Protein AF-A0A1Q8Z560-F1 (afdb_monomer)

Mean predicted aligned error: 6.1 Å

Structure (mmCIF, N/CA/C/O backbone):
data_AF-A0A1Q8Z560-F1
#
_entry.id   AF-A0A1Q8Z560-F1
#
loop_
_atom_site.group_PDB
_atom_site.id
_atom_site.type_symbol
_atom_site.label_atom_id
_atom_site.label_alt_id
_atom_site.label_comp_id
_atom_site.label_asym_id
_atom_site.label_entity_id
_atom_site.label_seq_id
_atom_site.pdbx_PDB_ins_code
_atom_site.Cartn_x
_atom_site.Cartn_y
_atom_site.Cartn_z
_atom_site.occupancy
_atom_site.B_iso_or_equiv
_atom_site.auth_seq_id
_atom_site.auth_comp_id
_atom_site.auth_asym_id
_atom_site.auth_atom_id
_atom_site.pdbx_PDB_model_num
ATOM 1 N N . MET A 1 1 ? 21.830 14.087 -6.155 1.00 44.09 1 MET A N 1
ATOM 2 C CA . MET A 1 1 ? 22.184 12.658 -6.324 1.00 44.09 1 MET A CA 1
ATOM 3 C C . MET A 1 1 ? 21.312 12.128 -7.447 1.00 44.09 1 MET A C 1
ATOM 5 O O . MET A 1 1 ? 20.157 12.536 -7.483 1.00 44.09 1 MET A O 1
ATOM 9 N N . PRO A 1 2 ? 21.817 11.347 -8.416 1.00 47.34 2 PRO A N 1
ATOM 10 C CA . PRO A 1 2 ? 20.936 10.808 -9.443 1.00 47.34 2 PRO A CA 1
ATOM 11 C C . PRO A 1 2 ? 19.929 9.895 -8.735 1.00 47.34 2 PRO A C 1
ATOM 13 O O . PRO A 1 2 ? 20.325 8.944 -8.068 1.00 47.34 2 PRO A O 1
ATOM 16 N N . ASN A 1 3 ? 18.641 10.232 -8.820 1.00 59.69 3 ASN A N 1
ATOM 17 C CA . ASN A 1 3 ? 17.530 9.490 -8.215 1.00 59.69 3 ASN A CA 1
ATOM 18 C C . ASN A 1 3 ? 17.282 8.186 -8.997 1.00 59.69 3 ASN A C 1
ATOM 20 O O . ASN A 1 3 ? 16.207 7.967 -9.554 1.00 59.69 3 ASN A O 1
ATOM 24 N N . GLY A 1 4 ? 18.319 7.360 -9.135 1.00 65.62 4 GLY A N 1
ATOM 25 C CA . GLY A 1 4 ? 18.289 6.109 -9.875 1.00 65.62 4 GLY A CA 1
ATOM 26 C C . GLY A 1 4 ? 17.606 5.032 -9.052 1.00 65.62 4 GLY A C 1
ATOM 27 O O . GLY A 1 4 ? 18.279 4.190 -8.469 1.00 65.62 4 GLY A O 1
ATOM 28 N N . HIS A 1 5 ? 16.276 5.066 -8.983 1.00 72.00 5 HIS A N 1
ATOM 29 C CA . HIS A 1 5 ? 15.524 3.923 -8.475 1.00 72.00 5 HIS A CA 1
ATOM 30 C C . HIS A 1 5 ? 15.802 2.702 -9.355 1.00 72.00 5 HIS A C 1
ATOM 32 O O . HIS A 1 5 ? 15.788 2.803 -10.585 1.00 72.00 5 HIS A O 1
ATOM 38 N N . GLN A 1 6 ? 16.051 1.556 -8.720 1.00 82.25 6 GLN A N 1
ATOM 39 C CA . GLN A 1 6 ? 16.274 0.297 -9.417 1.00 82.25 6 GLN A CA 1
ATOM 40 C C . GLN A 1 6 ? 15.054 -0.058 -10.272 1.00 82.25 6 GLN A C 1
ATOM 42 O O . GLN A 1 6 ? 13.904 0.033 -9.835 1.00 82.25 6 GLN A O 1
ATOM 47 N N . ARG A 1 7 ? 15.321 -0.456 -11.515 1.00 87.25 7 ARG A N 1
ATOM 48 C CA . ARG A 1 7 ?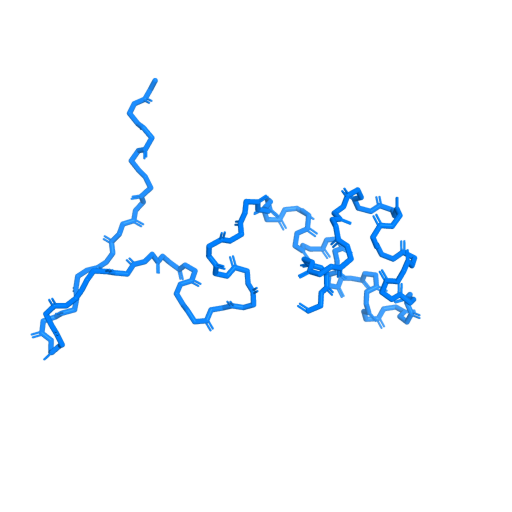 14.313 -0.915 -12.466 1.00 87.25 7 ARG A CA 1
ATOM 49 C C . ARG A 1 7 ? 14.743 -2.256 -13.037 1.00 87.25 7 ARG A C 1
ATOM 51 O O . ARG A 1 7 ? 15.923 -2.471 -13.299 1.00 87.25 7 ARG A O 1
ATOM 58 N N . TYR A 1 8 ? 13.775 -3.131 -13.244 1.00 89.94 8 TYR A N 1
ATOM 59 C CA . TYR A 1 8 ? 13.959 -4.470 -13.780 1.00 89.94 8 TYR A CA 1
ATOM 60 C C . TYR A 1 8 ? 13.437 -4.506 -15.212 1.00 89.94 8 TYR A C 1
ATOM 62 O O . TYR A 1 8 ? 12.408 -3.901 -15.507 1.00 89.94 8 TYR A O 1
ATOM 70 N N . PHE A 1 9 ? 14.141 -5.201 -16.102 1.00 92.94 9 PHE A N 1
ATOM 71 C CA . PHE A 1 9 ? 13.728 -5.392 -17.491 1.00 92.94 9 PHE A CA 1
ATOM 72 C C . PHE A 1 9 ? 13.346 -6.856 -17.715 1.00 92.94 9 PHE A C 1
ATOM 74 O O . PHE A 1 9 ? 14.147 -7.751 -17.445 1.00 92.94 9 PHE A O 1
ATOM 81 N N . CYS A 1 10 ? 12.131 -7.109 -18.203 1.00 91.94 10 CYS A N 1
ATOM 82 C CA . CYS A 1 10 ? 11.677 -8.460 -18.528 1.00 91.94 10 CYS A CA 1
ATOM 83 C C . CYS A 1 10 ? 11.947 -8.776 -20.002 1.00 91.94 10 CYS A C 1
ATOM 85 O O . CYS A 1 10 ? 11.442 -8.097 -20.894 1.00 91.94 10 CYS A O 1
ATOM 87 N N . LEU A 1 11 ? 12.676 -9.865 -20.259 1.00 95.19 11 LEU A N 1
ATOM 88 C CA . LEU A 1 11 ? 12.976 -10.336 -21.616 1.00 95.19 11 LEU A CA 1
ATOM 89 C C . LEU A 1 11 ? 11.756 -10.938 -22.335 1.00 95.19 11 LEU A C 1
ATOM 91 O O . LEU A 1 11 ? 11.721 -10.951 -23.560 1.00 95.19 11 LEU A O 1
ATOM 95 N N . GLY A 1 12 ? 10.754 -11.420 -21.592 1.00 96.44 12 GLY A N 1
ATOM 96 C CA . GLY A 1 12 ? 9.546 -12.024 -22.163 1.00 96.44 12 GLY A CA 1
ATOM 97 C C . GLY A 1 12 ? 8.544 -10.997 -22.693 1.00 96.44 12 GLY A C 1
ATOM 98 O O . GLY A 1 12 ? 8.029 -11.156 -23.795 1.00 96.44 12 GLY A O 1
ATOM 99 N N . CYS A 1 13 ? 8.283 -9.928 -21.932 1.00 92.50 13 CYS A N 1
ATOM 100 C CA . CYS A 1 13 ? 7.331 -8.879 -22.322 1.00 92.50 13 CYS A CA 1
ATOM 101 C C . CYS A 1 13 ? 7.990 -7.597 -22.858 1.00 92.50 13 CYS A C 1
ATOM 103 O O . CYS A 1 13 ? 7.276 -6.715 -23.324 1.00 92.50 13 CYS A O 1
ATOM 105 N N . GLN A 1 14 ? 9.325 -7.494 -22.813 1.00 95.38 14 GLN A N 1
ATOM 106 C CA . GLN A 1 14 ? 10.109 -6.334 -23.267 1.00 95.38 14 GLN A CA 1
ATOM 107 C C . GLN A 1 14 ? 9.728 -5.017 -22.567 1.00 95.38 14 GLN A C 1
ATOM 109 O O . GLN A 1 14 ? 9.771 -3.941 -23.162 1.00 95.38 14 GLN A O 1
ATOM 114 N N . GLN A 1 15 ? 9.357 -5.092 -21.286 1.00 92.06 15 GLN A N 1
ATOM 115 C CA . GLN A 1 15 ? 8.967 -3.935 -20.475 1.00 92.06 15 GLN A CA 1
ATOM 116 C C . GLN A 1 15 ? 9.867 -3.763 -19.251 1.00 92.06 15 GLN A C 1
ATOM 118 O O . GLN A 1 15 ? 10.454 -4.720 -18.739 1.00 92.06 15 GLN A O 1
ATOM 123 N N . THR A 1 16 ? 9.934 -2.520 -18.770 1.00 91.06 16 THR A N 1
ATOM 124 C CA . THR A 1 16 ? 10.699 -2.131 -17.584 1.00 91.06 16 THR A CA 1
ATOM 125 C C . THR A 1 16 ? 9.767 -1.799 -16.426 1.00 91.06 16 THR A C 1
ATOM 127 O O . THR A 1 16 ? 8.949 -0.885 -16.537 1.00 91.06 16 THR A O 1
ATOM 130 N N . PHE A 1 17 ? 9.955 -2.445 -15.284 1.00 88.81 17 PHE A N 1
ATOM 131 C CA . PHE A 1 17 ? 9.125 -2.286 -14.092 1.00 88.81 17 PHE A CA 1
ATOM 132 C C . PHE A 1 17 ? 9.968 -1.905 -12.867 1.00 88.81 17 PHE A C 1
ATOM 134 O O . PHE A 1 17 ? 11.182 -2.107 -12.842 1.00 88.81 17 PHE A O 1
ATOM 141 N N . SER A 1 18 ? 9.347 -1.265 -11.876 1.00 87.62 18 SER A N 1
ATOM 142 C CA . SER A 1 18 ? 9.981 -1.029 -10.574 1.00 87.62 18 SER A CA 1
ATOM 143 C C . SER A 1 18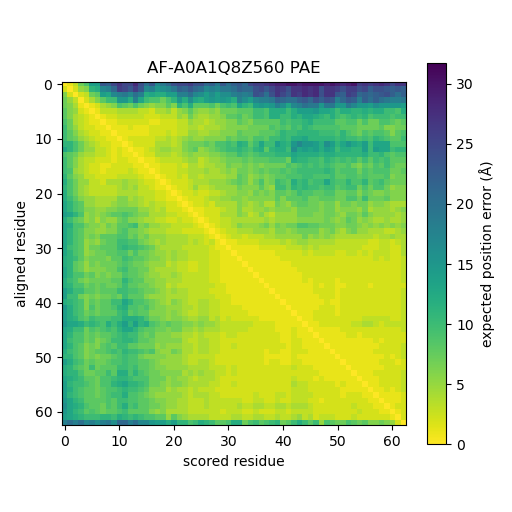 ? 9.811 -2.255 -9.683 1.00 87.62 18 SER A C 1
ATOM 145 O O . SER A 1 18 ? 8.981 -3.116 -9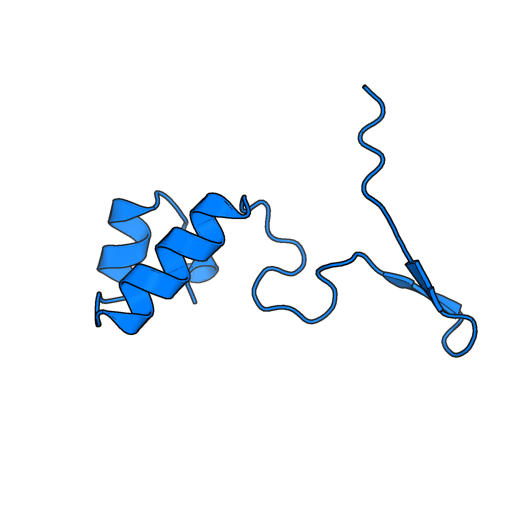.956 1.00 87.62 18 SER A O 1
ATOM 147 N N . GLU A 1 19 ? 10.564 -2.310 -8.589 1.00 82.81 19 GLU A N 1
ATOM 148 C CA . GLU A 1 19 ? 10.395 -3.340 -7.555 1.00 82.81 19 GLU A CA 1
ATOM 149 C C . GLU A 1 19 ? 8.953 -3.433 -7.039 1.00 82.81 19 GLU A C 1
ATOM 151 O O . GLU A 1 19 ? 8.430 -4.518 -6.829 1.00 82.81 19 GLU A O 1
ATOM 156 N N . SER A 1 20 ? 8.289 -2.286 -6.898 1.00 81.81 20 SER A N 1
ATOM 157 C CA . SER A 1 20 ? 6.914 -2.188 -6.408 1.00 81.81 20 SER A CA 1
ATOM 158 C C . SER A 1 20 ? 5.840 -2.501 -7.455 1.00 81.81 20 SER A C 1
ATOM 160 O O . SER A 1 20 ? 4.666 -2.247 -7.188 1.00 81.81 20 SER A O 1
ATOM 162 N N . PHE A 1 21 ? 6.206 -2.987 -8.645 1.00 86.12 21 PHE A N 1
ATOM 163 C CA . PHE A 1 21 ? 5.240 -3.319 -9.692 1.00 86.12 21 PHE A CA 1
ATOM 164 C C . PHE A 1 21 ? 4.195 -4.314 -9.191 1.00 86.12 21 PHE A C 1
ATOM 166 O O . PHE A 1 21 ? 4.538 -5.311 -8.565 1.00 86.12 21 PHE A O 1
ATOM 173 N N . ASP A 1 22 ? 2.926 -4.005 -9.462 1.00 83.38 22 ASP A N 1
ATOM 174 C CA . ASP A 1 22 ? 1.763 -4.805 -9.053 1.00 83.38 22 ASP A CA 1
ATOM 175 C C . ASP A 1 22 ? 1.602 -4.990 -7.528 1.00 83.38 22 ASP A C 1
ATOM 177 O O . ASP A 1 22 ? 0.926 -5.897 -7.049 1.00 83.38 22 ASP A O 1
ATOM 181 N N . THR A 1 23 ? 2.207 -4.103 -6.732 1.00 84.25 23 THR A N 1
ATOM 182 C CA . THR A 1 23 ? 1.956 -4.024 -5.285 1.00 84.25 23 THR A CA 1
ATOM 183 C C . THR A 1 23 ? 0.924 -2.940 -4.963 1.00 84.25 23 THR A C 1
ATOM 185 O O . THR A 1 23 ? 0.752 -1.986 -5.721 1.00 84.25 23 THR A O 1
ATOM 188 N N . LEU A 1 24 ? 0.287 -3.025 -3.787 1.00 80.88 24 LEU A N 1
ATOM 189 C CA . LEU A 1 24 ? -0.631 -1.994 -3.261 1.00 80.88 24 LEU A CA 1
ATOM 190 C C . LEU A 1 24 ? -0.035 -0.574 -3.284 1.00 80.88 24 LEU A C 1
ATOM 192 O O . LEU A 1 24 ? -0.748 0.410 -3.471 1.00 80.88 24 LEU A O 1
ATOM 196 N N . TYR A 1 25 ? 1.286 -0.469 -3.136 1.00 81.25 25 TYR A N 1
ATOM 197 C CA . TYR A 1 25 ? 2.010 0.801 -3.102 1.00 81.25 25 TYR A CA 1
ATOM 198 C C . TYR A 1 25 ? 2.734 1.115 -4.418 1.00 81.25 25 TYR A C 1
ATOM 200 O O . TYR A 1 25 ? 3.623 1.969 -4.459 1.00 81.25 25 TYR A O 1
ATOM 208 N N . TYR A 1 26 ? 2.353 0.463 -5.520 1.00 83.88 26 TYR A N 1
ATOM 209 C CA . TYR A 1 26 ? 2.888 0.777 -6.838 1.00 83.88 26 TYR A CA 1
ATOM 210 C C . TYR A 1 26 ? 2.630 2.247 -7.205 1.00 83.88 26 TYR A C 1
ATOM 212 O O . TYR A 1 26 ? 1.532 2.768 -7.012 1.00 83.88 26 TYR A O 1
ATOM 220 N N . TYR A 1 27 ? 3.661 2.935 -7.709 1.00 78.38 27 TYR A N 1
ATOM 221 C CA . TYR A 1 27 ? 3.652 4.382 -7.986 1.00 78.38 27 TYR A CA 1
ATOM 222 C C . TYR A 1 27 ? 3.301 5.293 -6.795 1.00 78.38 27 TYR A C 1
ATOM 224 O O . TYR A 1 27 ? 3.054 6.487 -6.983 1.00 78.38 27 TYR A O 1
ATOM 232 N N . ARG A 1 28 ? 3.299 4.784 -5.558 1.00 83.50 28 ARG A N 1
ATOM 233 C CA . ARG A 1 28 ? 3.063 5.606 -4.369 1.00 83.50 28 ARG A CA 1
ATOM 234 C C . ARG A 1 28 ? 4.391 6.050 -3.761 1.00 83.50 28 ARG A C 1
ATOM 23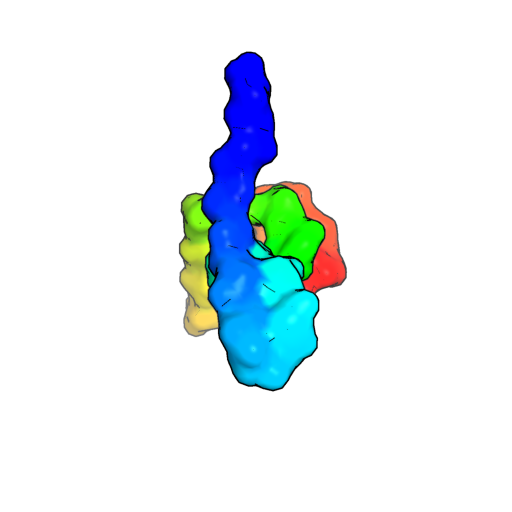6 O O . ARG A 1 28 ? 5.316 5.262 -3.594 1.00 83.50 28 ARG A O 1
ATOM 243 N N . HIS A 1 29 ? 4.469 7.326 -3.396 1.00 85.12 29 HIS A N 1
ATOM 244 C CA . HIS A 1 29 ? 5.588 7.882 -2.637 1.00 85.12 29 HIS A CA 1
ATOM 245 C C . HIS A 1 29 ? 5.365 7.632 -1.142 1.00 85.12 29 HIS A C 1
ATOM 247 O O . HIS A 1 29 ? 5.000 8.545 -0.406 1.00 85.12 29 HIS A O 1
ATOM 253 N N . VAL A 1 30 ? 5.511 6.377 -0.722 1.00 87.94 30 VAL A N 1
ATOM 254 C CA . VAL A 1 30 ? 5.314 5.941 0.667 1.00 87.94 30 VAL A CA 1
ATOM 255 C C . VAL A 1 30 ? 6.580 5.232 1.120 1.00 87.94 30 VAL A C 1
ATOM 257 O O . VAL A 1 30 ? 7.098 4.380 0.397 1.00 87.94 30 VAL A O 1
ATOM 260 N N . SER A 1 31 ? 7.106 5.606 2.285 1.00 88.38 31 SER A N 1
ATOM 261 C CA . SER A 1 31 ? 8.305 4.957 2.815 1.00 88.38 31 SER A CA 1
ATOM 262 C C . SER A 1 31 ? 7.984 3.555 3.358 1.00 88.38 31 SER A C 1
ATOM 264 O O . SER A 1 31 ? 6.843 3.300 3.758 1.00 88.38 31 SER A O 1
ATOM 266 N N . PRO A 1 32 ? 8.963 2.636 3.419 1.00 87.19 32 PRO A N 1
ATOM 267 C CA . PRO A 1 32 ? 8.767 1.320 4.030 1.00 87.19 32 PRO A CA 1
ATOM 268 C C . PRO A 1 32 ? 8.205 1.388 5.458 1.00 87.19 32 PRO A C 1
ATOM 270 O O . PRO A 1 32 ? 7.343 0.591 5.821 1.00 87.19 32 PRO A O 1
ATOM 273 N N . GLU A 1 33 ? 8.626 2.376 6.250 1.00 91.12 33 GLU A N 1
ATOM 274 C CA . GLU A 1 33 ? 8.157 2.589 7.624 1.00 91.12 33 GLU A CA 1
ATOM 275 C C . GLU A 1 33 ? 6.680 3.002 7.654 1.00 91.12 33 GLU A C 1
ATOM 277 O O . GLU A 1 33 ? 5.905 2.505 8.471 1.00 91.12 33 GLU A O 1
ATOM 282 N N . GLN A 1 34 ? 6.258 3.870 6.728 1.00 92.06 34 GLN A N 1
ATOM 283 C CA . GLN A 1 34 ? 4.850 4.241 6.581 1.00 92.06 34 GLN A CA 1
ATOM 284 C C . GLN A 1 34 ? 3.999 3.047 6.133 1.00 92.06 34 GLN A C 1
ATOM 286 O O . GLN A 1 34 ? 2.893 2.870 6.641 1.00 92.06 34 GLN A O 1
ATOM 291 N N . ILE A 1 35 ? 4.512 2.200 5.232 1.00 90.88 35 ILE A N 1
ATOM 292 C CA . ILE A 1 35 ? 3.840 0.955 4.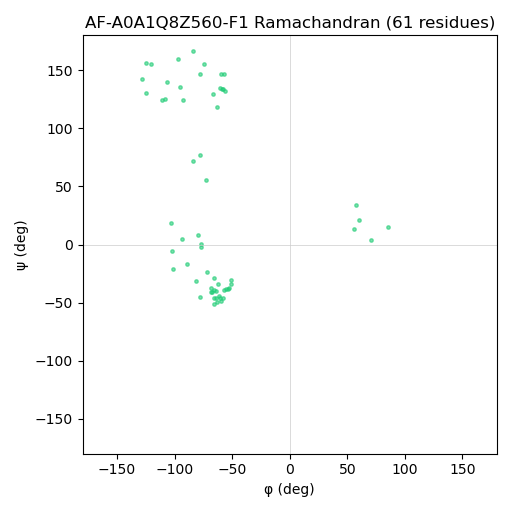827 1.00 90.88 35 ILE A CA 1
ATOM 293 C C . ILE A 1 35 ? 3.641 0.047 6.045 1.00 90.88 35 ILE A C 1
ATOM 295 O O . ILE A 1 35 ? 2.528 -0.422 6.279 1.00 90.88 35 ILE A O 1
ATOM 299 N N . GLN A 1 36 ? 4.686 -0.166 6.850 1.00 92.56 36 GLN A N 1
ATOM 300 C CA . GLN A 1 36 ? 4.594 -0.961 8.078 1.00 92.56 36 GLN A CA 1
ATOM 301 C C . GLN A 1 36 ? 3.552 -0.393 9.046 1.00 92.56 36 GLN A C 1
ATOM 303 O O . GLN A 1 36 ? 2.709 -1.141 9.536 1.00 92.56 36 GLN A O 1
ATOM 308 N N . GLN A 1 37 ? 3.552 0.926 9.262 1.00 93.94 37 GLN A N 1
ATOM 309 C CA . GLN A 1 37 ? 2.588 1.592 10.138 1.00 93.94 37 GLN A CA 1
ATOM 310 C C . GLN A 1 37 ? 1.140 1.410 9.653 1.00 93.94 37 GLN A C 1
ATOM 312 O O . GLN A 1 37 ? 0.255 1.119 10.458 1.00 93.94 37 GLN A O 1
ATOM 317 N N . VAL A 1 38 ? 0.886 1.566 8.348 1.00 93.69 38 VAL A N 1
ATOM 318 C CA . VAL A 1 38 ? -0.446 1.373 7.749 1.00 93.69 38 VAL A CA 1
ATOM 319 C C . VAL A 1 38 ? -0.909 -0.071 7.912 1.00 93.69 38 VAL A C 1
ATOM 321 O O . VAL A 1 38 ? -2.024 -0.300 8.380 1.00 93.69 38 VAL A O 1
ATOM 324 N N . LEU A 1 39 ? -0.056 -1.039 7.564 1.00 92.50 39 LEU A N 1
ATOM 325 C CA . LEU A 1 39 ? -0.386 -2.464 7.636 1.00 92.50 39 LEU A CA 1
ATOM 326 C C . LEU A 1 39 ? -0.631 -2.925 9.078 1.00 92.50 39 LEU A C 1
ATOM 328 O O . LEU A 1 39 ? -1.574 -3.676 9.322 1.00 92.50 39 LEU A O 1
ATOM 332 N N . GLN A 1 40 ? 0.172 -2.445 10.031 1.00 95.44 40 GLN A N 1
ATOM 333 C CA . GLN A 1 40 ? -0.008 -2.738 11.451 1.00 95.44 40 GLN A CA 1
ATOM 334 C C . GLN A 1 40 ? -1.314 -2.141 11.987 1.00 95.44 40 GLN A C 1
ATOM 336 O O . GLN A 1 40 ? -2.127 -2.849 12.571 1.00 95.44 40 GLN A O 1
ATOM 341 N N . ALA A 1 41 ? -1.566 -0.851 11.753 1.00 95.19 41 ALA A N 1
ATOM 342 C CA . ALA A 1 41 ? -2.787 -0.219 12.246 1.00 95.19 41 ALA A CA 1
ATOM 343 C C . ALA A 1 41 ? -4.048 -0.857 11.635 1.00 95.19 41 ALA A C 1
ATOM 345 O O . ALA A 1 41 ? -5.078 -0.964 12.305 1.00 95.19 41 ALA A O 1
ATOM 346 N N . HIS A 1 42 ? -3.966 -1.307 10.378 1.00 93.94 42 HIS A N 1
ATOM 347 C CA . HIS A 1 42 ? -5.041 -2.043 9.724 1.00 93.94 42 HIS A CA 1
ATOM 348 C C . HIS A 1 42 ? -5.292 -3.410 10.372 1.00 93.94 42 HIS A C 1
ATOM 350 O O . HIS A 1 42 ? -6.446 -3.735 10.651 1.00 93.94 42 HIS A O 1
ATOM 356 N N . SER A 1 43 ? -4.242 -4.189 10.661 1.00 95.69 43 SER A N 1
ATOM 357 C CA . SER A 1 43 ? -4.381 -5.502 11.312 1.00 95.69 43 SER A CA 1
ATOM 358 C C . SER A 1 43 ? -4.904 -5.405 12.750 1.00 95.69 43 SER A C 1
ATOM 360 O O . SER A 1 43 ? -5.618 -6.295 13.204 1.00 95.69 43 SER A O 1
ATOM 362 N N . GLU A 1 44 ? -4.629 -4.295 13.436 1.00 96.75 44 GLU A N 1
ATOM 363 C CA . GLU A 1 44 ? -5.163 -3.964 14.765 1.00 96.75 44 GLU A CA 1
ATOM 364 C C . GLU A 1 44 ? -6.626 -3.469 14.734 1.00 96.75 44 GLU A C 1
ATOM 366 O O . GLU A 1 44 ? -7.220 -3.199 15.778 1.00 96.75 44 GLU A O 1
ATOM 371 N N . GLY A 1 45 ? -7.239 -3.354 13.549 1.00 96.00 45 GLY A N 1
ATOM 372 C CA . GLY A 1 45 ? -8.641 -2.956 13.388 1.00 96.00 45 GLY A CA 1
ATOM 373 C C . GLY A 1 45 ? -8.873 -1.443 13.368 1.00 96.00 45 GLY A C 1
ATOM 374 O O . GLY A 1 45 ? -10.015 -0.986 13.485 1.00 96.00 45 GLY A O 1
ATOM 375 N N . THR A 1 46 ? -7.823 -0.635 13.193 1.00 96.88 46 THR A N 1
ATOM 376 C CA . THR A 1 46 ? -7.982 0.813 13.031 1.00 96.88 46 THR A CA 1
ATOM 377 C C . THR A 1 46 ? -8.695 1.101 11.712 1.00 96.88 46 THR A C 1
ATOM 379 O O . THR A 1 46 ? -8.295 0.642 10.644 1.00 96.88 46 THR A O 1
ATOM 382 N N . SER A 1 47 ? -9.756 1.913 11.760 1.00 96.12 47 SER A N 1
ATOM 383 C CA . SER A 1 47 ? -10.448 2.350 10.539 1.00 96.12 47 SER A CA 1
ATOM 384 C C . SER A 1 47 ? -9.486 3.051 9.572 1.00 96.12 47 SER A C 1
ATOM 386 O O . SER A 1 47 ? -8.628 3.817 10.007 1.00 96.12 47 SER A O 1
ATOM 388 N N . LEU A 1 48 ? -9.691 2.910 8.259 1.00 94.69 48 LEU A N 1
ATOM 389 C CA . LEU A 1 48 ? -8.890 3.600 7.230 1.00 94.69 48 LEU A CA 1
ATOM 390 C C . LEU A 1 48 ? -8.792 5.119 7.466 1.00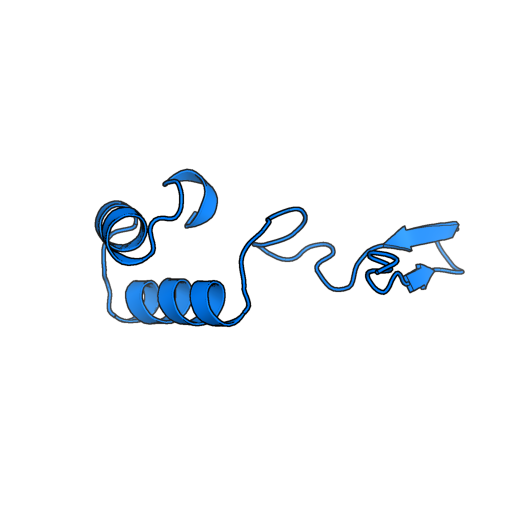 94.69 48 LEU A C 1
ATOM 392 O O . LEU A 1 48 ? -7.758 5.745 7.242 1.00 94.69 48 LEU A O 1
ATOM 396 N N . ARG A 1 49 ? -9.862 5.724 8.001 1.00 96.19 49 ARG A N 1
ATOM 397 C CA . ARG A 1 49 ? -9.885 7.147 8.368 1.00 96.19 49 ARG A CA 1
ATOM 398 C C . ARG A 1 49 ? -8.975 7.450 9.560 1.00 96.19 49 ARG A C 1
ATOM 400 O O . ARG A 1 49 ? -8.347 8.504 9.589 1.00 96.19 49 ARG A O 1
ATOM 407 N N . GLY A 1 50 ? -8.919 6.545 10.534 1.00 96.62 50 GLY A N 1
ATOM 408 C CA . GLY A 1 50 ? -7.961 6.591 11.637 1.00 96.62 50 GLY A CA 1
ATOM 409 C C . GLY A 1 50 ? -6.525 6.448 11.139 1.00 96.62 50 GLY A C 1
ATOM 410 O O . GLY A 1 50 ? -5.690 7.275 11.487 1.00 96.62 50 GLY A O 1
ATOM 411 N N . ILE A 1 51 ? -6.267 5.487 10.248 1.00 96.12 51 ILE A N 1
ATOM 412 C CA . ILE A 1 51 ? -4.935 5.246 9.676 1.00 96.12 51 ILE A CA 1
ATOM 413 C C . ILE A 1 51 ? -4.430 6.476 8.912 1.00 96.12 51 ILE A C 1
ATOM 415 O O . ILE A 1 51 ? -3.304 6.920 9.125 1.00 96.12 51 ILE A O 1
ATOM 419 N N . SER A 1 52 ? -5.277 7.087 8.080 1.00 95.50 52 SER A N 1
ATOM 420 C CA . SER A 1 52 ? -4.948 8.331 7.372 1.00 95.50 52 SER A CA 1
ATOM 421 C C . SER A 1 52 ? -4.561 9.466 8.333 1.00 95.50 52 SER A C 1
ATOM 423 O O . SER A 1 52 ? -3.602 10.191 8.083 1.00 95.50 52 SER A O 1
ATOM 425 N N . ARG A 1 53 ? -5.244 9.586 9.481 1.00 95.44 53 ARG A N 1
ATOM 426 C CA . ARG A 1 53 ? -4.925 10.603 10.498 1.00 95.44 5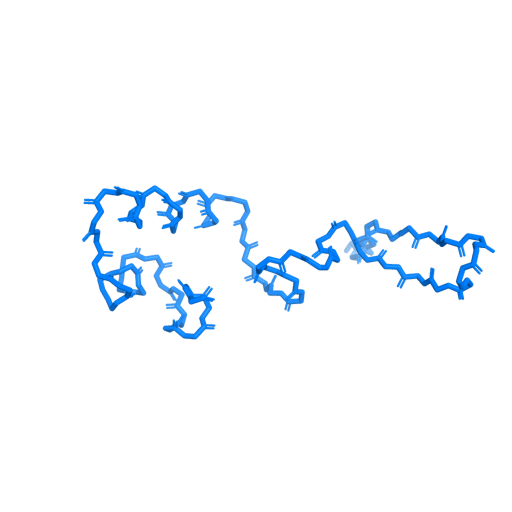3 ARG A CA 1
ATOM 427 C C . ARG A 1 53 ? -3.588 10.359 11.199 1.00 95.44 53 ARG A C 1
ATOM 429 O O . ARG A 1 53 ? -2.877 11.327 11.439 1.00 95.44 53 ARG A O 1
ATOM 436 N N . ILE A 1 54 ? -3.259 9.111 11.541 1.00 94.19 54 ILE A N 1
ATOM 437 C CA . ILE A 1 54 ? -2.032 8.790 12.298 1.00 94.19 54 ILE A CA 1
ATOM 438 C C . ILE A 1 54 ? -0.780 8.710 11.416 1.00 94.19 54 ILE A C 1
ATOM 440 O O . ILE A 1 54 ? 0.308 9.026 11.882 1.00 94.19 54 ILE A O 1
ATOM 444 N N . SER A 1 55 ? -0.923 8.291 10.156 1.00 91.75 55 SER A N 1
ATOM 445 C CA . SER A 1 55 ? 0.195 8.157 9.208 1.00 91.75 55 SER A CA 1
ATOM 446 C C . SER A 1 55 ? 0.463 9.440 8.415 1.00 91.75 55 SER A C 1
ATOM 448 O O . SER A 1 55 ? 1.512 9.574 7.788 1.00 91.75 55 SER A O 1
ATOM 450 N N .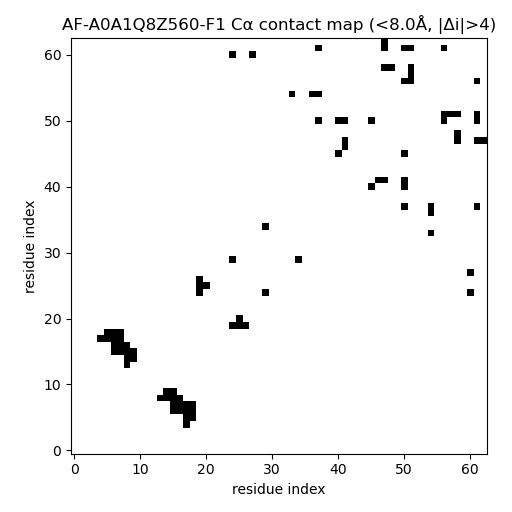 GLY A 1 56 ? -0.499 10.371 8.393 1.00 92.19 56 GLY A N 1
ATOM 451 C CA . GLY A 1 56 ? -0.458 11.566 7.546 1.00 92.19 56 GLY A CA 1
ATOM 452 C C . GLY A 1 56 ? -0.657 11.277 6.053 1.00 92.19 56 GLY A C 1
ATOM 453 O O . GLY A 1 56 ? -0.584 12.195 5.237 1.00 92.19 56 GLY A O 1
ATOM 454 N N . LEU A 1 57 ? -0.917 10.022 5.677 1.00 92.62 57 LEU A N 1
ATOM 455 C CA . LEU A 1 57 ? -1.195 9.635 4.299 1.00 92.62 57 LEU A CA 1
ATOM 456 C C . LEU A 1 57 ? -2.630 9.996 3.913 1.00 92.62 57 LEU A C 1
ATOM 458 O O . LEU A 1 57 ? -3.563 9.915 4.717 1.00 92.62 57 LEU A O 1
ATOM 462 N N . ALA A 1 58 ? -2.823 10.356 2.644 1.00 92.06 58 ALA A N 1
ATOM 463 C CA . ALA A 1 58 ? -4.155 10.573 2.096 1.00 92.06 58 ALA A CA 1
ATOM 464 C C . ALA A 1 58 ? -5.004 9.293 2.199 1.00 92.06 58 ALA A C 1
ATOM 466 O O . ALA A 1 58 ? -4.494 8.180 2.078 1.00 92.06 58 ALA A O 1
ATOM 467 N N . TYR A 1 59 ? -6.315 9.447 2.400 1.00 90.94 59 TYR A N 1
ATOM 468 C CA . TYR A 1 59 ? -7.232 8.319 2.604 1.00 90.94 59 TYR A CA 1
ATOM 469 C C . TYR A 1 59 ? -7.173 7.280 1.470 1.00 90.94 59 TYR A C 1
ATOM 471 O O . TYR A 1 59 ? -7.198 6.086 1.719 1.00 90.94 59 TYR A O 1
ATOM 479 N N . ASN A 1 60 ? -7.023 7.724 0.224 1.00 89.19 60 ASN A N 1
ATOM 480 C CA . ASN A 1 60 ? -6.898 6.870 -0.961 1.00 89.19 60 ASN A CA 1
ATOM 481 C C . ASN A 1 60 ? -5.508 6.226 -1.139 1.00 89.19 60 ASN A C 1
ATOM 483 O O . ASN A 1 60 ? -5.268 5.579 -2.157 1.00 89.19 60 ASN A O 1
ATOM 487 N N . THR A 1 61 ? -4.573 6.484 -0.226 1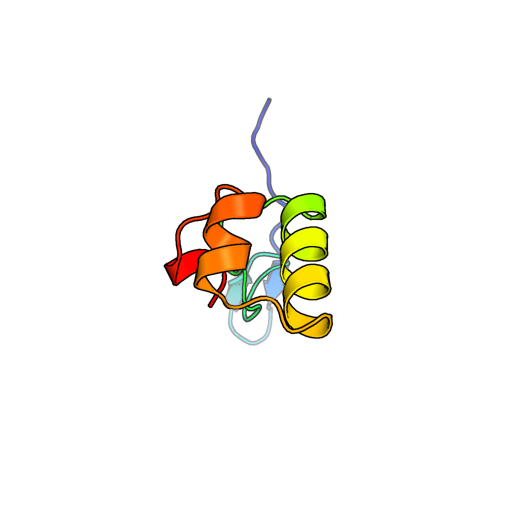.00 88.75 61 THR A N 1
ATOM 488 C CA . THR A 1 61 ? -3.237 5.871 -0.190 1.00 88.75 61 THR A CA 1
ATOM 489 C C . THR A 1 61 ? -3.162 4.755 0.854 1.00 88.75 61 THR A C 1
ATOM 491 O O . THR A 1 61 ? -2.295 3.900 0.749 1.00 88.75 61 THR A O 1
ATOM 494 N N . VAL A 1 62 ? -4.061 4.752 1.845 1.00 88.19 62 VAL A N 1
ATOM 495 C CA . VAL A 1 62 ? -4.167 3.693 2.869 1.00 88.19 62 VAL A CA 1
ATOM 496 C C . VAL A 1 62 ? -5.187 2.603 2.497 1.00 88.19 62 VAL A C 1
ATOM 498 O O . VAL A 1 62 ? -5.471 1.746 3.326 1.00 88.19 62 VAL A O 1
ATOM 501 N N . VAL A 1 63 ? -5.762 2.688 1.288 1.00 72.69 63 VAL A N 1
ATOM 502 C CA . VAL A 1 63 ? -6.803 1.818 0.700 1.00 72.69 63 VAL A CA 1
ATOM 503 C C . VAL A 1 63 ? -6.176 0.825 -0.263 1.00 72.69 63 VAL A C 1
ATOM 505 O O . VAL A 1 63 ? -5.381 1.291 -1.111 1.00 72.69 63 VAL A O 1
#

Secondary structure (DSSP, 8-state):
------EEEETTTTEEEETTTTSTTTT----HHHHHHHHHHHHTT--HHHHHHHH---GGG--

Sequence (63 aa):
MPNGHQRYFCLGCQQTFSESFDTLYYYRHVSPEQIQQVLQAHSEGTSLRGISRISGLAYNTVV

pLDDT: mean 87.73, std 10.63, range [44.09, 96.88]

Foldseek 3Di:
DPPDQDWDADPVVRDIHHPCPPHLCGVHPADPVLVVQLVVCVVVPNPLVRSCVVSVNDSSSSD

Solvent-accessible surface area (backbone atoms only — not comparable to full-atom values): 4105 Å² total; per-residue (Å²): 126,86,87,75,73,72,68,48,75,40,87,90,80,72,48,77,42,49,85,47,59,95,41,94,60,43,98,51,98,67,54,74,68,56,50,51,51,49,54,50,40,47,75,74,64,46,51,58,72,53,43,22,67,77,70,69,44,57,60,84,71,73,101

Radius of gyration: 14.75 Å; Cα contacts (8 Å, |Δi|>4): 47; chains: 1; bounding box: 33×25×38 Å

Nearest PDB structures (foldseek):
  6pax-assembly1_A  TM=6.844E-01  e=4.943E-01  Homo sapiens
  8ro1-assembly1_L  TM=7.894E-01  e=8.742E+00  Caenorhabditis elegans